Protein AF-A0AA37BMF4-F1 (afdb_monomer)

Radius of gyration: 16.63 Å; Cα contacts (8 Å, |Δi|>4): 132; chains: 1; bounding box: 35×46×45 Å

Organism: NCBI:txid58119

Nearest PDB structures (foldseek):
  1zn0-assembly1_B  TM=4.122E-01  e=5.960E-01  Escherichia coli
  6hyc-assembly2_B  TM=4.172E-01  e=5.960E-01  Homo sapiens
  1lxj-assembly1_A  TM=3.335E-01  e=1.269E+00  Saccharomyces cerevisiae
  6n1k-assembly1_A  TM=4.545E-01  e=3.702E+00  Homo sapiens
  2kb2-assembly1_A  TM=4.358E-01  e=7.883E+00  Klebsiella pneumoniae subsp. pneumoniae MGH 78578

Structure (mmCIF, N/CA/C/O backbone):
data_AF-A0AA37BMF4-F1
#
_entry.id   AF-A0AA37BMF4-F1
#
loop_
_atom_site.group_PDB
_atom_site.id
_atom_site.type_symbol
_atom_site.label_atom_id
_atom_site.label_alt_id
_atom_site.label_comp_id
_atom_site.label_asym_id
_atom_site.label_entity_id
_atom_site.label_seq_id
_atom_site.pdbx_PDB_ins_code
_atom_site.Cartn_x
_atom_site.Cartn_y
_atom_site.Cartn_z
_atom_site.occupancy
_atom_site.B_iso_or_equiv
_atom_site.auth_seq_id
_atom_site.auth_comp_id
_atom_site.auth_asym_id
_atom_site.auth_atom_id
_atom_site.pdbx_PDB_model_num
ATOM 1 N N . MET A 1 1 ? -22.406 32.906 33.719 1.00 49.78 1 MET A N 1
ATOM 2 C CA . MET A 1 1 ? -22.270 31.512 33.241 1.00 49.78 1 MET A CA 1
ATOM 3 C C . MET A 1 1 ? -22.022 31.561 31.745 1.00 49.78 1 MET A C 1
ATOM 5 O O . MET A 1 1 ? -22.879 32.063 31.033 1.00 49.78 1 MET A O 1
ATOM 9 N N . LEU A 1 2 ? -20.844 31.137 31.284 1.00 51.56 2 LEU A N 1
ATOM 10 C CA . LEU A 1 2 ? -20.527 31.038 29.857 1.00 51.56 2 LEU A CA 1
ATOM 11 C C . LEU A 1 2 ? -20.969 29.654 29.372 1.00 51.56 2 LEU A C 1
ATOM 13 O O . LEU A 1 2 ? -20.515 28.642 29.903 1.00 51.56 2 LEU A O 1
ATOM 17 N N . ALA A 1 3 ? -21.895 29.617 28.417 1.00 47.31 3 ALA A N 1
ATOM 18 C CA . ALA A 1 3 ? -22.321 28.387 27.766 1.00 47.31 3 ALA A CA 1
ATOM 19 C C . ALA A 1 3 ? -21.223 27.941 26.790 1.00 47.31 3 ALA A C 1
ATOM 21 O O . ALA A 1 3 ? -20.910 28.656 25.839 1.00 47.31 3 ALA A O 1
ATOM 22 N N . TYR A 1 4 ? -20.624 26.775 27.029 1.00 45.47 4 TYR A N 1
ATOM 23 C CA . TYR A 1 4 ? -19.745 26.140 26.051 1.00 45.47 4 TYR A CA 1
ATOM 24 C C . TYR A 1 4 ? -20.605 25.571 24.916 1.00 45.47 4 TYR A C 1
ATOM 26 O O . TYR A 1 4 ? -21.577 24.865 25.205 1.00 45.47 4 TYR A O 1
ATOM 34 N N . PRO A 1 5 ? -20.290 25.842 23.638 1.00 56.00 5 PRO A N 1
ATOM 35 C CA . PRO A 1 5 ? -20.983 25.187 22.545 1.00 56.00 5 PRO A CA 1
ATOM 36 C C . PRO A 1 5 ? -20.669 23.689 22.596 1.00 56.00 5 PRO A C 1
ATOM 38 O O . PRO A 1 5 ? -19.520 23.269 22.452 1.00 56.00 5 PRO A O 1
ATOM 41 N N . VAL A 1 6 ? -21.710 22.883 22.814 1.00 56.31 6 VAL A N 1
ATOM 42 C CA . VAL A 1 6 ? -21.682 21.438 22.580 1.00 56.31 6 VAL A CA 1
ATOM 43 C C . VAL A 1 6 ? -21.302 21.237 21.118 1.00 56.31 6 VAL A C 1
ATOM 45 O O . VAL A 1 6 ? -22.092 21.489 20.211 1.00 56.31 6 VAL A O 1
ATOM 48 N N . SER A 1 7 ? -20.060 20.818 20.886 1.00 51.91 7 SER A N 1
ATOM 49 C CA . SER A 1 7 ? -19.654 20.296 19.589 1.00 51.91 7 SER A CA 1
ATOM 50 C C . SER A 1 7 ? -20.400 18.983 19.394 1.00 51.91 7 SER A C 1
ATOM 52 O O . SER A 1 7 ? -20.077 17.975 20.018 1.00 51.91 7 SER A O 1
ATOM 54 N N . THR A 1 8 ? -21.449 19.003 18.574 1.00 56.09 8 THR A N 1
ATOM 55 C CA . THR A 1 8 ? -22.091 17.786 18.067 1.00 56.09 8 THR A CA 1
ATOM 56 C C . THR A 1 8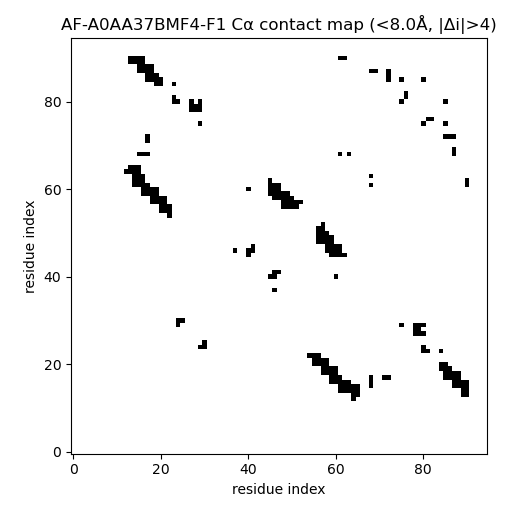 ? -21.014 16.857 17.508 1.00 56.09 8 THR A C 1
ATOM 58 O O . THR A 1 8 ? -20.163 17.338 16.752 1.00 56.09 8 THR A O 1
ATOM 61 N N . PRO A 1 9 ? -21.028 15.549 17.822 1.00 52.00 9 PRO A N 1
ATOM 62 C CA . PRO A 1 9 ? -20.088 14.625 17.215 1.00 52.00 9 PRO A CA 1
ATOM 63 C C . PRO A 1 9 ? -20.336 14.626 15.703 1.00 52.00 9 PRO A C 1
ATOM 65 O O . PRO A 1 9 ? -21.397 14.219 15.225 1.00 52.00 9 PRO A O 1
ATOM 68 N N . GLN A 1 10 ? -19.360 15.144 14.951 1.00 51.28 10 GLN A N 1
ATOM 69 C CA . GLN A 1 10 ? -19.259 14.915 13.515 1.00 51.28 10 GLN A CA 1
ATOM 70 C C . GLN A 1 10 ? -19.352 13.399 13.301 1.00 51.28 10 GLN A C 1
ATOM 72 O O . GLN A 1 10 ? -18.777 12.641 14.080 1.00 51.28 10 GLN A O 1
ATOM 77 N N . GLY A 1 11 ? -20.138 12.971 12.306 1.00 51.19 11 GLY A N 1
ATOM 78 C CA . GLY A 1 11 ? -20.405 11.558 12.011 1.00 51.19 11 GLY A CA 1
ATOM 79 C C . GLY A 1 11 ? -19.138 10.692 11.916 1.00 51.19 11 GLY A C 1
ATOM 80 O O . GLY A 1 11 ? -18.031 11.228 11.958 1.00 51.19 11 GLY A O 1
ATOM 81 N N . PRO A 1 12 ? -19.278 9.359 11.765 1.00 57.16 12 PRO A N 1
ATOM 82 C CA . PRO A 1 12 ? -18.154 8.430 11.872 1.00 57.16 12 PRO A CA 1
ATOM 83 C C . PRO A 1 12 ? -16.958 8.952 11.068 1.00 57.16 12 PRO A C 1
ATOM 85 O O . PRO A 1 12 ? -17.168 9.403 9.930 1.00 57.16 12 PRO A O 1
ATOM 88 N N . PRO A 1 13 ? -15.742 8.961 11.655 1.00 60.97 13 PRO A N 1
ATOM 89 C CA . PRO A 1 13 ? -14.580 9.570 11.028 1.00 60.97 13 PRO A CA 1
ATOM 90 C C . PRO A 1 13 ? -14.498 9.067 9.593 1.00 60.97 13 PRO A C 1
ATOM 92 O O . PRO A 1 13 ? -14.621 7.866 9.346 1.00 60.97 13 PRO A O 1
ATOM 95 N N . ARG A 1 14 ? -14.399 9.990 8.627 1.00 70.44 14 ARG A N 1
ATOM 96 C CA . ARG A 1 14 ? -14.291 9.631 7.209 1.00 70.44 14 ARG A CA 1
ATOM 97 C C . ARG A 1 14 ? -12.948 8.941 7.019 1.00 70.44 14 ARG A C 1
ATOM 99 O O . ARG A 1 14 ? -11.956 9.594 6.726 1.00 70.44 14 ARG A O 1
ATOM 106 N N . ILE A 1 15 ? -12.946 7.636 7.227 1.00 88.38 15 ILE A N 1
ATOM 107 C CA . ILE A 1 15 ? -11.788 6.775 7.086 1.00 88.38 15 ILE A CA 1
ATOM 108 C C . ILE A 1 15 ? -11.570 6.467 5.605 1.00 88.38 15 ILE A C 1
ATOM 110 O O . ILE A 1 15 ? -12.516 6.239 4.841 1.00 88.38 15 ILE A O 1
ATOM 114 N N . TRP A 1 16 ? -10.315 6.522 5.186 1.00 91.88 16 TRP A N 1
ATOM 115 C CA . TRP A 1 16 ? -9.854 6.336 3.818 1.00 91.88 16 TRP A CA 1
ATOM 116 C C . TRP A 1 16 ? -8.932 5.128 3.731 1.00 91.88 16 TRP A C 1
ATOM 118 O O . TRP A 1 16 ? -8.421 4.628 4.732 1.00 91.88 16 TRP A O 1
ATOM 128 N N . ALA A 1 17 ? -8.761 4.646 2.509 1.00 92.81 17 ALA A N 1
ATOM 129 C CA . ALA A 1 17 ? -7.905 3.528 2.191 1.00 92.81 17 ALA A CA 1
ATOM 130 C C . ALA A 1 17 ? -7.160 3.780 0.883 1.00 92.81 17 ALA A C 1
ATOM 132 O O . ALA A 1 17 ? -7.701 4.415 -0.030 1.00 92.81 17 ALA A O 1
ATOM 133 N N . VAL A 1 18 ? -5.961 3.223 0.774 1.00 93.06 18 VAL A N 1
ATOM 134 C CA . VAL A 1 18 ? -5.170 3.185 -0.454 1.00 93.06 18 VAL A CA 1
ATOM 135 C C . VAL A 1 18 ? -5.311 1.799 -1.072 1.00 93.06 18 VAL A C 1
ATOM 137 O O . VAL A 1 18 ? -4.976 0.795 -0.457 1.00 93.06 18 VAL A O 1
ATOM 140 N N . ILE A 1 19 ? -5.844 1.734 -2.287 1.00 93.56 19 ILE A N 1
ATOM 141 C CA . ILE A 1 19 ? -5.929 0.509 -3.078 1.00 93.56 19 ILE A CA 1
ATOM 142 C C . ILE A 1 19 ? -4.691 0.415 -3.952 1.00 93.56 19 ILE A C 1
ATOM 144 O O . ILE A 1 19 ? -4.392 1.357 -4.694 1.00 93.56 19 ILE A O 1
ATOM 148 N N . LEU A 1 20 ? -4.029 -0.732 -3.887 1.00 91.88 20 LEU A N 1
ATOM 149 C CA . LEU A 1 20 ? -2.787 -1.014 -4.586 1.00 91.88 20 LEU A CA 1
ATOM 150 C C . LEU A 1 20 ? -2.819 -2.449 -5.112 1.00 91.88 20 LEU A C 1
ATOM 152 O O . LEU A 1 20 ? -3.274 -3.354 -4.423 1.00 91.88 20 LEU A O 1
ATOM 156 N N . ASN A 1 21 ? -2.354 -2.653 -6.340 1.00 90.62 21 ASN A N 1
ATOM 157 C CA . ASN A 1 21 ? -2.071 -3.991 -6.851 1.00 90.62 21 ASN A CA 1
ATOM 158 C C . ASN A 1 21 ? -0.584 -4.268 -6.633 1.00 90.62 21 ASN A C 1
ATOM 160 O O . ASN A 1 21 ? 0.233 -3.610 -7.263 1.00 90.62 21 ASN A O 1
ATOM 164 N N . GLU A 1 22 ? -0.230 -5.219 -5.775 1.00 90.12 22 GLU A N 1
ATOM 165 C CA . GLU A 1 22 ? 1.161 -5.514 -5.415 1.00 90.12 22 GLU A CA 1
ATOM 166 C C . GLU A 1 22 ? 2.025 -5.899 -6.618 1.00 90.12 22 GLU A C 1
ATOM 168 O O . GLU A 1 22 ? 3.222 -5.616 -6.623 1.00 90.12 22 GLU A O 1
ATOM 173 N N . LEU A 1 23 ? 1.424 -6.445 -7.684 1.00 89.75 23 LEU A N 1
ATOM 174 C CA . LEU A 1 23 ? 2.134 -6.738 -8.928 1.00 89.75 23 LEU A CA 1
ATOM 175 C C . LEU A 1 23 ? 2.865 -5.511 -9.477 1.00 89.75 23 LEU A C 1
ATOM 177 O O . LEU A 1 23 ? 3.947 -5.627 -10.046 1.00 89.75 23 LEU A O 1
ATOM 181 N N . VAL A 1 24 ? 2.279 -4.323 -9.324 1.00 89.50 24 VAL A N 1
ATOM 182 C CA . VAL A 1 24 ? 2.866 -3.106 -9.890 1.00 89.50 24 VAL A CA 1
ATOM 183 C C . VAL A 1 24 ? 4.139 -2.696 -9.167 1.00 89.50 24 VAL A C 1
ATOM 185 O O . VAL A 1 24 ? 4.893 -1.910 -9.726 1.00 89.50 24 VAL A O 1
ATOM 188 N N . LEU A 1 25 ? 4.372 -3.205 -7.956 1.00 88.38 25 LEU A N 1
ATOM 189 C CA . LEU A 1 25 ? 5.575 -2.936 -7.179 1.00 88.38 25 LEU A CA 1
ATOM 190 C C . LEU A 1 25 ? 6.752 -3.788 -7.654 1.00 88.38 25 LEU A C 1
ATOM 192 O O . LEU A 1 25 ? 7.895 -3.408 -7.432 1.00 88.38 25 LEU A O 1
ATOM 196 N N . ALA A 1 26 ? 6.496 -4.920 -8.316 1.00 85.69 26 ALA A N 1
ATOM 197 C CA . ALA A 1 26 ? 7.545 -5.833 -8.749 1.00 85.69 26 ALA A CA 1
ATOM 198 C C . ALA A 1 26 ? 8.583 -5.113 -9.630 1.00 85.69 26 ALA A C 1
ATOM 200 O O . ALA A 1 26 ? 8.246 -4.508 -10.649 1.00 85.69 26 ALA A O 1
ATOM 201 N N . GLY A 1 27 ? 9.853 -5.179 -9.218 1.00 83.50 27 GLY A N 1
ATOM 202 C CA . GLY A 1 27 ? 10.970 -4.538 -9.915 1.00 83.50 27 GLY A CA 1
ATOM 203 C C . GLY A 1 27 ? 11.087 -3.023 -9.713 1.00 83.50 27 GLY A C 1
ATOM 204 O O . GLY A 1 27 ? 11.853 -2.393 -10.437 1.00 83.50 27 GLY A O 1
ATOM 205 N N . ARG A 1 28 ? 10.349 -2.425 -8.765 1.00 87.62 28 ARG A N 1
ATOM 206 C CA . ARG A 1 28 ? 10.421 -0.988 -8.447 1.00 87.62 28 ARG A CA 1
ATOM 207 C C . ARG A 1 28 ? 11.115 -0.723 -7.108 1.00 87.62 28 ARG A C 1
ATOM 209 O O . ARG A 1 28 ? 11.040 -1.573 -6.224 1.00 87.62 28 ARG A O 1
ATOM 216 N N . PRO A 1 29 ? 11.691 0.476 -6.895 1.00 86.00 29 PRO A N 1
ATOM 217 C CA . PRO A 1 29 ? 12.327 0.839 -5.622 1.00 86.00 29 PRO A CA 1
ATOM 218 C C . PRO A 1 29 ? 11.404 0.735 -4.395 1.00 86.00 29 PRO A C 1
ATOM 220 O O . PRO A 1 29 ? 11.856 0.414 -3.300 1.00 86.00 29 PRO A O 1
ATOM 223 N N . CYS A 1 30 ? 10.095 0.958 -4.561 1.00 85.06 30 CYS A N 1
ATOM 224 C CA . CYS A 1 30 ? 9.114 0.768 -3.486 1.00 85.06 30 CYS A CA 1
ATOM 225 C C . CYS A 1 30 ? 8.925 -0.696 -3.059 1.00 85.06 30 CYS A C 1
ATOM 227 O O . CYS A 1 30 ? 8.330 -0.924 -2.007 1.00 85.06 30 CYS A O 1
ATOM 229 N N . ALA A 1 31 ? 9.395 -1.680 -3.836 1.00 88.44 31 ALA A N 1
ATOM 230 C CA . ALA A 1 31 ? 9.247 -3.095 -3.507 1.00 88.44 31 ALA A CA 1
ATOM 231 C C . ALA A 1 31 ? 9.958 -3.452 -2.202 1.00 88.44 31 ALA A C 1
ATOM 233 O O . ALA A 1 31 ? 9.375 -4.149 -1.378 1.00 88.44 31 ALA A O 1
ATOM 234 N N . ASP A 1 32 ? 11.174 -2.946 -1.993 1.00 88.06 32 ASP A N 1
ATOM 235 C CA . ASP A 1 32 ? 11.978 -3.261 -0.807 1.00 88.06 32 ASP A CA 1
ATOM 236 C C . ASP A 1 32 ? 11.343 -2.673 0.455 1.00 88.06 32 ASP A C 1
ATOM 238 O O . ASP A 1 32 ? 11.182 -3.359 1.468 1.00 88.06 32 ASP A O 1
ATOM 242 N N . TRP A 1 33 ? 10.898 -1.413 0.371 1.00 86.75 33 TRP A N 1
ATOM 243 C 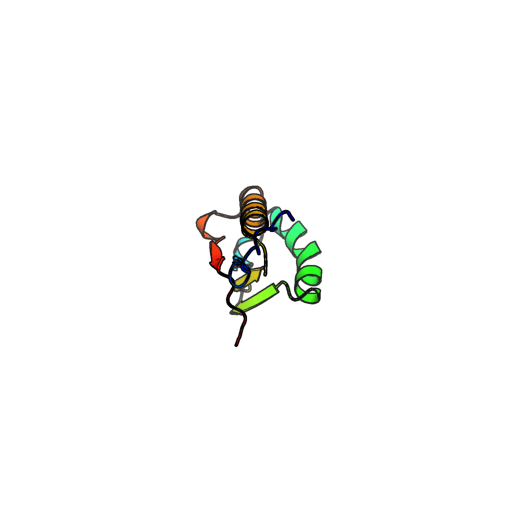CA . TRP A 1 33 ? 10.102 -0.783 1.423 1.00 86.75 33 TRP A CA 1
ATOM 244 C C . TRP A 1 33 ? 8.842 -1.604 1.696 1.00 86.75 33 TRP A C 1
ATOM 246 O O . TRP A 1 33 ? 8.567 -1.988 2.831 1.00 86.75 33 TRP A O 1
ATOM 256 N N . TRP A 1 34 ? 8.091 -1.943 0.653 1.00 89.12 34 TRP A N 1
ATOM 257 C CA . TRP A 1 34 ? 6.850 -2.678 0.813 1.00 89.12 34 TRP A CA 1
ATOM 258 C C . TRP A 1 34 ? 7.066 -4.054 1.452 1.00 89.12 34 TRP A C 1
ATOM 260 O O . TRP A 1 34 ? 6.373 -4.386 2.407 1.00 89.12 34 TRP A O 1
ATOM 270 N N . GLN A 1 35 ? 8.065 -4.823 1.017 1.00 89.69 35 GLN A N 1
ATOM 271 C CA . GLN A 1 35 ? 8.406 -6.120 1.610 1.00 89.69 35 GLN A CA 1
ATOM 272 C C . GLN A 1 35 ? 8.791 -6.002 3.091 1.00 89.69 35 GLN A C 1
ATOM 274 O O . GLN A 1 35 ? 8.424 -6.862 3.891 1.00 89.69 35 GLN A O 1
ATOM 279 N N . LEU A 1 36 ? 9.475 -4.920 3.477 1.00 90.31 36 LEU A N 1
ATOM 280 C CA . LEU A 1 36 ? 9.858 -4.665 4.864 1.00 90.31 36 LEU A CA 1
ATOM 281 C C . LEU A 1 36 ? 8.659 -4.313 5.763 1.00 90.31 36 LEU A C 1
ATOM 283 O O . LEU A 1 36 ? 8.609 -4.731 6.923 1.00 90.31 36 LEU A O 1
ATOM 287 N N . TYR A 1 37 ? 7.699 -3.532 5.257 1.00 88.94 37 TYR A N 1
ATOM 288 C CA . TYR A 1 37 ? 6.589 -3.003 6.060 1.00 88.94 37 TYR A CA 1
ATOM 289 C C . TYR A 1 37 ? 5.276 -3.789 5.926 1.00 88.94 37 TYR A C 1
ATOM 291 O O . TYR A 1 37 ? 4.462 -3.743 6.851 1.00 88.94 37 TYR A O 1
ATOM 299 N N . ARG A 1 38 ? 5.073 -4.559 4.850 1.00 90.06 38 ARG A N 1
ATOM 300 C CA . ARG A 1 38 ? 3.861 -5.364 4.611 1.00 90.06 38 ARG A CA 1
ATOM 301 C C . ARG A 1 38 ? 3.492 -6.250 5.805 1.00 90.06 38 ARG A C 1
ATOM 303 O O . ARG A 1 38 ? 2.360 -6.116 6.267 1.00 90.06 38 ARG A O 1
ATOM 310 N N . PRO A 1 39 ? 4.401 -7.054 6.400 1.00 92.19 39 PRO A N 1
ATOM 311 C CA . PRO A 1 39 ? 4.039 -7.901 7.541 1.00 92.19 39 P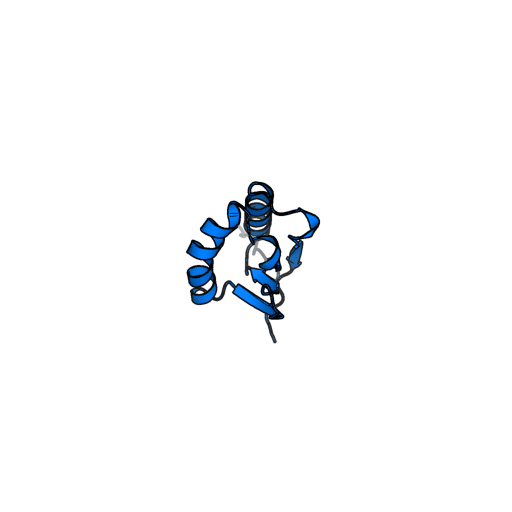RO A CA 1
ATOM 312 C C . PRO A 1 39 ? 3.570 -7.097 8.761 1.00 92.19 39 PRO A C 1
ATOM 314 O O . PRO A 1 39 ? 2.711 -7.543 9.524 1.00 92.19 39 PRO A O 1
ATOM 317 N N . ARG A 1 40 ? 4.110 -5.884 8.952 1.00 90.31 40 ARG A N 1
ATOM 318 C CA . ARG A 1 40 ? 3.689 -4.988 10.040 1.00 90.31 40 ARG A CA 1
ATOM 319 C C . ARG A 1 40 ? 2.278 -4.469 9.803 1.00 90.31 40 ARG A C 1
ATOM 321 O O . ARG A 1 40 ? 1.487 -4.465 10.741 1.00 90.31 40 ARG A O 1
ATOM 328 N N . PHE A 1 41 ? 1.963 -4.075 8.569 1.00 90.06 41 PHE A N 1
ATOM 329 C CA . PHE A 1 41 ? 0.618 -3.633 8.209 1.00 90.06 41 PHE A CA 1
ATOM 330 C C . PHE A 1 41 ? -0.408 -4.776 8.238 1.00 90.06 41 PHE A C 1
ATOM 332 O O . PHE A 1 41 ? -1.561 -4.553 8.595 1.00 90.06 41 PHE A O 1
ATOM 339 N N . GLU A 1 42 ? -0.011 -6.008 7.917 1.00 89.31 42 GLU A N 1
ATOM 340 C CA . GLU A 1 42 ? -0.858 -7.193 8.109 1.00 89.31 42 GLU A CA 1
ATOM 341 C C . GLU A 1 42 ? -1.132 -7.441 9.599 1.00 89.31 42 GLU A C 1
ATOM 343 O O . GLU A 1 42 ? -2.284 -7.588 10.003 1.00 89.31 42 GLU A O 1
ATOM 348 N N . THR A 1 43 ? -0.090 -7.403 10.437 1.00 90.12 43 THR A N 1
ATOM 349 C CA . THR A 1 43 ? -0.211 -7.630 11.888 1.00 90.12 43 THR A CA 1
ATOM 350 C C . THR A 1 43 ? -1.054 -6.554 12.578 1.00 90.12 43 THR A C 1
ATOM 352 O O . THR A 1 43 ? -1.791 -6.853 13.515 1.00 90.12 43 THR A O 1
ATOM 355 N N . SER A 1 44 ? -0.980 -5.302 12.116 1.00 87.75 44 SER A N 1
ATOM 356 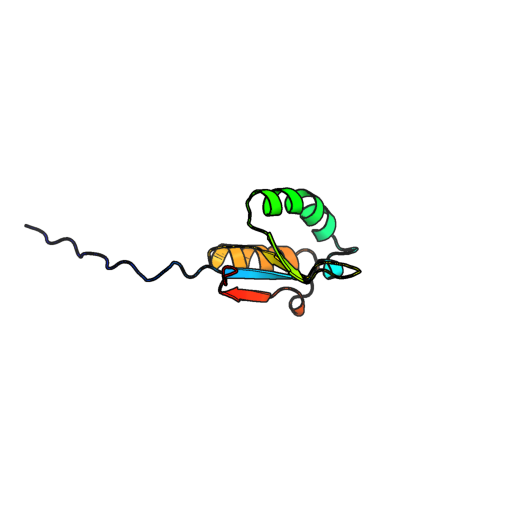C CA . SER A 1 44 ? -1.791 -4.197 12.643 1.00 87.75 44 SER A CA 1
ATOM 357 C C . SER A 1 44 ? -3.236 -4.192 12.127 1.00 87.75 44 SER A C 1
ATOM 359 O O . SER A 1 44 ? -4.012 -3.316 12.507 1.00 87.75 44 SER A O 1
ATOM 361 N N . GLY A 1 45 ? -3.608 -5.138 11.255 1.00 87.50 45 GLY A N 1
ATOM 362 C CA . GLY A 1 45 ? -4.920 -5.179 10.609 1.00 87.50 45 GLY A CA 1
ATOM 363 C C . GLY A 1 45 ? -5.135 -4.057 9.589 1.00 87.50 45 GLY A C 1
ATOM 364 O O . GLY A 1 45 ? -6.275 -3.783 9.216 1.00 87.50 45 GLY A O 1
ATOM 365 N N . GLN A 1 46 ? -4.057 -3.401 9.145 1.00 89.38 46 GLN A N 1
ATOM 366 C CA . GLN A 1 46 ? -4.107 -2.302 8.184 1.00 89.38 46 GLN A CA 1
ATOM 367 C C . GLN A 1 46 ? -4.094 -2.758 6.720 1.00 89.38 46 GLN A C 1
ATOM 369 O O . GLN A 1 46 ? -4.340 -1.958 5.820 1.00 89.38 46 GLN A O 1
ATOM 374 N N . VAL A 1 47 ? -3.804 -4.033 6.456 1.00 91.62 47 VAL A N 1
ATOM 3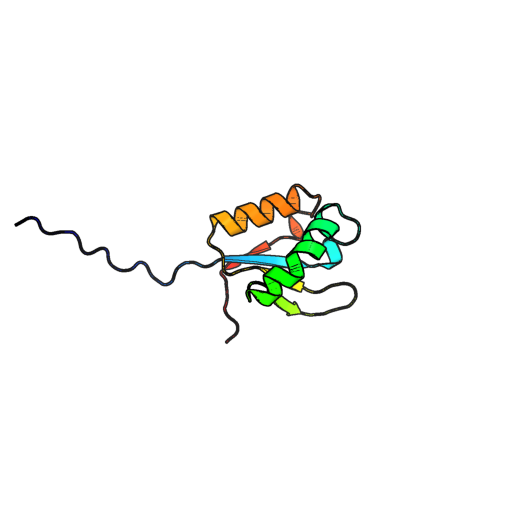75 C CA . VAL A 1 47 ? -3.927 -4.638 5.124 1.00 91.62 47 VAL A CA 1
ATOM 376 C C . VAL A 1 47 ? -5.198 -5.466 5.070 1.00 91.62 47 VAL A C 1
ATOM 378 O O . VAL A 1 47 ? -5.408 -6.378 5.862 1.00 91.62 47 VAL A O 1
ATOM 381 N N . THR A 1 48 ? -6.037 -5.186 4.081 1.00 91.25 48 THR A N 1
ATOM 382 C CA .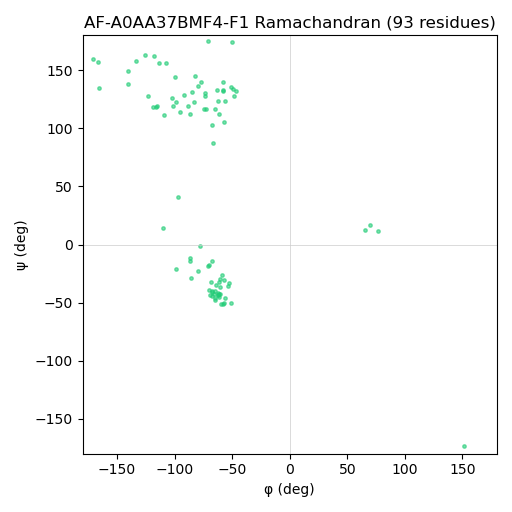 THR A 1 48 ? -7.123 -6.072 3.665 1.00 91.25 48 THR A CA 1
ATOM 383 C C . THR A 1 48 ? -6.865 -6.528 2.238 1.00 91.25 48 THR A C 1
ATOM 385 O O . THR A 1 48 ? -6.850 -5.715 1.317 1.00 91.25 48 THR A O 1
ATOM 388 N N . VAL A 1 49 ? -6.695 -7.833 2.032 1.00 91.50 49 VAL A N 1
ATOM 389 C CA . VAL A 1 49 ? -6.620 -8.412 0.685 1.00 91.50 49 VAL A CA 1
ATOM 390 C C . VAL A 1 49 ? -8.023 -8.399 0.070 1.00 91.50 49 VAL A C 1
ATOM 392 O O . VAL A 1 49 ? -8.948 -9.025 0.589 1.00 91.50 49 VAL A O 1
ATOM 395 N N . LEU A 1 50 ? -8.197 -7.646 -1.019 1.00 89.62 50 LEU A N 1
ATOM 396 C CA . LEU A 1 50 ? -9.454 -7.551 -1.771 1.00 89.62 50 LEU A CA 1
ATOM 397 C C . LEU A 1 50 ? -9.588 -8.656 -2.819 1.00 89.62 50 LEU A C 1
ATOM 399 O O . LEU A 1 50 ? -10.700 -9.052 -3.158 1.00 89.62 50 LEU A O 1
ATOM 403 N N . GLY A 1 51 ? -8.463 -9.142 -3.331 1.00 88.12 51 GLY A N 1
ATOM 404 C CA . GLY A 1 51 ? -8.396 -10.288 -4.222 1.00 88.12 51 GLY A CA 1
ATOM 405 C C . GLY A 1 51 ? -6.961 -10.771 -4.318 1.00 88.12 51 GLY A C 1
ATOM 406 O O . GLY A 1 51 ? -6.058 -9.951 -4.456 1.00 88.12 51 GLY A O 1
ATOM 407 N N . SER A 1 52 ? -6.758 -12.080 -4.232 1.00 87.50 52 SER A N 1
ATOM 408 C CA . SER A 1 52 ? -5.453 -12.697 -4.439 1.00 87.50 52 SER A CA 1
ATOM 409 C C . SER A 1 52 ? -5.350 -13.263 -5.849 1.00 87.50 52 SER A C 1
ATOM 411 O O . SER A 1 52 ? -6.332 -13.746 -6.420 1.00 87.50 52 SER A O 1
ATOM 413 N N . GLY A 1 53 ? -4.162 -13.185 -6.437 1.00 79.31 53 G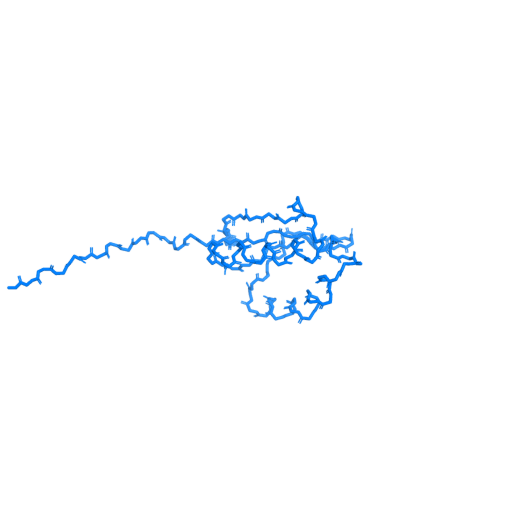LY A N 1
ATOM 414 C CA . GLY A 1 53 ? -3.919 -13.688 -7.781 1.00 79.31 53 GLY A CA 1
ATOM 415 C C . GLY A 1 53 ? -2.434 -13.775 -8.091 1.00 79.31 53 GLY A C 1
ATOM 416 O O . GLY A 1 53 ? -1.619 -13.078 -7.499 1.00 79.31 53 GLY A O 1
ATOM 417 N N . VAL A 1 54 ? -2.069 -14.629 -9.045 1.00 74.38 54 VAL A N 1
ATOM 418 C CA . VAL A 1 54 ? -0.707 -14.638 -9.589 1.00 74.38 54 VAL A CA 1
ATOM 419 C C . VAL A 1 54 ? -0.644 -13.546 -10.663 1.00 74.38 54 VAL A C 1
ATOM 421 O O . VAL A 1 54 ? -1.452 -13.598 -11.592 1.00 74.38 54 VAL A O 1
ATOM 424 N N . PRO A 1 55 ? 0.260 -12.550 -10.561 1.00 72.94 55 PRO A N 1
ATOM 425 C CA . PRO A 1 55 ? 1.507 -12.546 -9.786 1.00 72.94 55 PRO A CA 1
ATOM 426 C C . PRO A 1 55 ? 1.526 -11.616 -8.549 1.00 72.94 55 PRO A C 1
ATOM 428 O O . PRO A 1 55 ? 2.603 -11.349 -8.027 1.00 72.94 55 PRO A O 1
ATOM 431 N N . GLY A 1 56 ? 0.389 -11.107 -8.069 1.00 84.25 56 GLY A N 1
ATOM 432 C CA . GLY A 1 56 ? 0.338 -10.279 -6.858 1.00 84.25 56 GLY A CA 1
ATOM 433 C C . GLY A 1 56 ? -1.085 -9.996 -6.372 1.00 84.25 56 GLY A C 1
ATOM 434 O O . GLY A 1 56 ? -2.044 -10.092 -7.144 1.00 84.25 56 GLY A O 1
ATOM 435 N N . ASP A 1 57 ? -1.217 -9.622 -5.098 1.00 90.50 57 ASP A N 1
ATOM 436 C CA . ASP A 1 57 ? -2.515 -9.357 -4.482 1.00 90.50 57 ASP A CA 1
ATOM 437 C C . ASP A 1 57 ? -3.016 -7.938 -4.790 1.00 90.50 57 ASP A C 1
ATOM 439 O O . ASP A 1 57 ? -2.266 -6.962 -4.857 1.00 90.50 57 ASP A O 1
ATOM 443 N N . LEU A 1 58 ? -4.331 -7.800 -4.939 1.00 91.75 58 LEU A N 1
ATOM 444 C CA . LEU A 1 58 ? -5.009 -6.515 -4.861 1.00 91.75 58 LEU A CA 1
ATOM 445 C C . LEU A 1 58 ? -5.337 -6.238 -3.396 1.00 91.75 58 LEU A C 1
ATOM 447 O O . LEU A 1 58 ? -6.203 -6.891 -2.812 1.00 91.75 58 LEU A O 1
ATOM 451 N N . ILE A 1 59 ? -4.683 -5.238 -2.820 1.00 92.56 59 ILE A N 1
ATOM 452 C CA . ILE A 1 59 ? -4.796 -4.904 -1.403 1.00 92.56 59 ILE A CA 1
ATOM 453 C C . ILE A 1 59 ? -5.468 -3.552 -1.182 1.00 92.56 59 ILE A C 1
ATOM 455 O O . ILE A 1 59 ? -5.462 -2.655 -2.030 1.00 92.56 59 ILE A O 1
ATOM 459 N N . GLN A 1 60 ? -6.030 -3.412 0.008 1.00 93.12 60 GLN A N 1
ATOM 460 C CA . GLN A 1 60 ? -6.540 -2.183 0.584 1.00 93.12 60 GLN A CA 1
ATOM 461 C C . GLN A 1 60 ? -5.752 -1.888 1.862 1.00 93.12 60 GLN A C 1
ATOM 463 O O . GLN A 1 60 ? -5.795 -2.666 2.810 1.00 93.12 60 GLN A O 1
ATOM 468 N N . LEU A 1 61 ? -5.057 -0.755 1.874 1.00 92.06 61 LEU A N 1
ATOM 469 C CA . LEU A 1 61 ? -4.270 -0.240 2.988 1.00 92.06 61 LEU A CA 1
ATOM 470 C C . LEU A 1 61 ? -5.061 0.819 3.758 1.00 92.06 61 LEU A C 1
ATOM 472 O O . LEU A 1 61 ? -5.495 1.807 3.167 1.00 92.06 61 LEU A O 1
ATOM 476 N N . GLY A 1 62 ? -5.258 0.625 5.055 1.00 92.19 62 GLY A N 1
ATOM 477 C CA . GLY A 1 62 ? -6.019 1.508 5.941 1.00 92.19 62 GLY A CA 1
ATOM 478 C C . GLY A 1 62 ? -6.636 0.725 7.103 1.00 92.19 62 GLY A C 1
ATOM 479 O O . GLY A 1 62 ? -6.388 -0.465 7.216 1.00 92.19 62 GLY A O 1
ATOM 480 N N . PRO A 1 63 ? -7.472 1.331 7.954 1.00 91.94 63 PRO A N 1
ATOM 481 C CA . PRO A 1 63 ? -8.065 2.654 7.807 1.00 91.94 63 PRO A CA 1
ATOM 482 C C . PRO A 1 63 ? -7.078 3.783 8.123 1.00 91.94 63 PRO A C 1
ATOM 484 O O . PRO A 1 63 ? -6.319 3.709 9.085 1.00 91.94 63 PRO A O 1
ATOM 487 N N . TYR A 1 64 ? -7.134 4.848 7.328 1.00 90.25 64 TYR A N 1
ATOM 488 C CA . TYR A 1 64 ? -6.359 6.075 7.516 1.00 90.25 64 TYR A CA 1
ATOM 489 C C . TYR A 1 64 ? -7.273 7.300 7.554 1.00 90.25 64 TYR A C 1
ATOM 491 O O . TYR 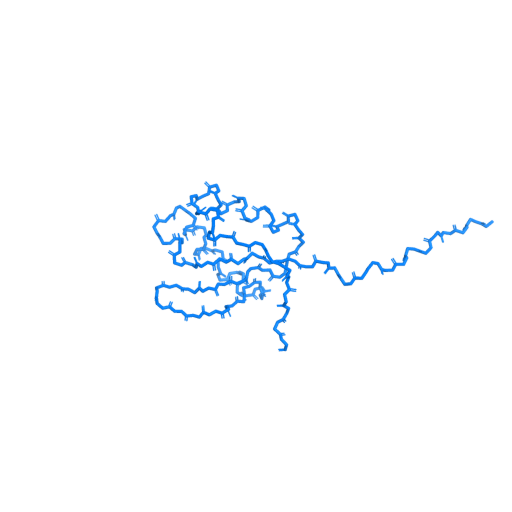A 1 64 ? -8.413 7.252 7.083 1.00 90.25 64 TYR A O 1
ATOM 499 N N . ASP A 1 65 ? -6.771 8.424 8.060 1.00 91.44 65 ASP A N 1
ATOM 500 C CA . ASP A 1 65 ? -7.341 9.721 7.700 1.00 91.44 65 ASP A CA 1
ATOM 501 C C . ASP A 1 65 ? -7.011 10.073 6.235 1.00 91.44 65 ASP A C 1
ATOM 503 O O . ASP A 1 65 ? -6.331 9.335 5.511 1.00 91.44 65 ASP A O 1
ATOM 507 N N . ARG A 1 66 ? -7.568 11.190 5.756 1.00 89.50 66 ARG A N 1
ATOM 508 C CA . ARG A 1 66 ? -7.385 11.600 4.361 1.00 89.50 66 ARG A CA 1
ATOM 509 C C . ARG A 1 66 ? -5.932 11.965 4.059 1.00 89.50 66 ARG A C 1
ATOM 511 O O . ARG A 1 66 ? -5.434 11.579 3.007 1.00 89.50 66 ARG A O 1
ATOM 518 N N . GLU A 1 67 ? -5.294 12.694 4.966 1.00 90.75 67 GLU A N 1
ATOM 519 C CA . GLU A 1 67 ? -3.938 13.219 4.807 1.00 90.75 67 GLU A CA 1
ATOM 520 C C . GLU A 1 67 ? -2.913 12.085 4.725 1.00 90.75 67 GLU A C 1
ATO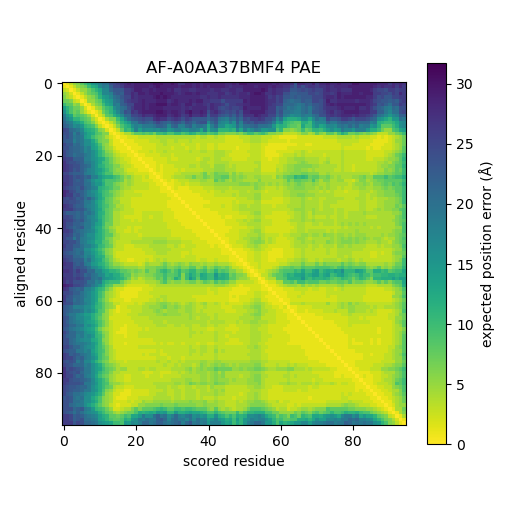M 522 O O . GLU A 1 67 ? -2.115 12.036 3.795 1.00 90.75 67 GLU A O 1
ATOM 527 N N . THR A 1 68 ? -3.020 11.101 5.613 1.00 90.25 68 THR A N 1
ATOM 528 C CA . THR A 1 68 ? -2.203 9.886 5.630 1.00 90.25 68 THR A CA 1
ATOM 529 C C . THR A 1 68 ? -2.407 9.066 4.356 1.00 90.25 68 THR A C 1
ATOM 531 O O . THR A 1 68 ? -1.442 8.572 3.775 1.00 90.25 68 THR A O 1
ATOM 534 N N . ALA A 1 69 ? -3.648 8.938 3.869 1.00 91.50 69 ALA A N 1
ATOM 535 C CA . ALA A 1 69 ? -3.915 8.238 2.612 1.00 91.50 69 ALA A CA 1
ATOM 536 C C . ALA A 1 69 ? -3.302 8.959 1.396 1.00 91.50 69 ALA A C 1
ATOM 538 O O . ALA A 1 69 ? -2.766 8.301 0.500 1.00 91.50 69 ALA A O 1
ATOM 539 N N . ASP A 1 70 ? -3.367 10.295 1.358 1.00 93.31 70 ASP A N 1
ATOM 540 C CA . ASP A 1 70 ? -2.724 11.106 0.320 1.00 93.31 70 ASP A CA 1
ATOM 541 C C . ASP A 1 70 ? -1.187 11.026 0.423 1.00 93.31 70 ASP A C 1
ATOM 543 O O . ASP A 1 70 ? -0.535 10.853 -0.607 1.00 93.31 70 ASP A O 1
ATOM 547 N N . PHE A 1 71 ? -0.615 11.037 1.634 1.00 91.69 71 PHE A N 1
ATOM 548 C CA . PHE A 1 71 ? 0.821 10.852 1.877 1.00 91.69 71 PHE A CA 1
ATOM 549 C C . PHE A 1 71 ? 1.320 9.497 1.370 1.00 91.69 71 PHE A C 1
ATOM 551 O O . PHE A 1 71 ? 2.265 9.446 0.590 1.00 91.69 71 PHE A O 1
ATOM 558 N N . ILE A 1 72 ? 0.658 8.396 1.741 1.00 90.81 72 ILE A N 1
ATOM 559 C CA . ILE A 1 72 ? 1.038 7.047 1.288 1.00 90.81 72 ILE A CA 1
ATOM 560 C C . ILE A 1 72 ? 0.959 6.953 -0.238 1.00 90.81 72 ILE A C 1
ATOM 562 O O . ILE A 1 72 ? 1.847 6.389 -0.876 1.00 90.81 72 ILE A O 1
ATOM 566 N N . ARG A 1 73 ? -0.090 7.519 -0.848 1.00 91.69 73 ARG A N 1
ATOM 567 C CA . ARG A 1 73 ? -0.203 7.571 -2.309 1.00 91.69 73 ARG A CA 1
ATOM 568 C C . ARG A 1 73 ? 0.935 8.376 -2.936 1.00 91.69 73 ARG A C 1
ATOM 570 O O . ARG A 1 73 ? 1.467 7.931 -3.947 1.00 91.69 73 ARG A O 1
ATOM 577 N N . GLY A 1 74 ? 1.282 9.527 -2.361 1.00 92.94 74 GLY A N 1
ATOM 578 C CA . GLY A 1 74 ? 2.415 10.348 -2.787 1.00 92.94 74 GLY A CA 1
ATOM 579 C C . GLY A 1 74 ? 3.721 9.566 -2.724 1.00 92.94 74 GLY A C 1
ATOM 580 O O . GLY A 1 74 ? 4.385 9.428 -3.742 1.00 92.94 74 GLY A O 1
ATOM 581 N N . HIS A 1 75 ? 3.997 8.933 -1.584 1.00 90.25 75 HIS A N 1
ATOM 582 C CA . HIS A 1 75 ? 5.179 8.103 -1.370 1.00 90.25 75 HIS A CA 1
ATOM 583 C C . HIS A 1 75 ? 5.294 6.972 -2.405 1.00 90.25 75 HIS A C 1
ATOM 585 O O . HIS A 1 75 ? 6.342 6.779 -3.013 1.00 90.25 75 HIS A O 1
ATOM 591 N N . LEU A 1 76 ? 4.202 6.251 -2.683 1.00 89.94 76 LEU A N 1
ATOM 592 C CA . LEU A 1 76 ? 4.201 5.213 -3.719 1.00 89.94 76 LEU A CA 1
ATOM 593 C C . LEU A 1 76 ? 4.516 5.793 -5.108 1.00 89.94 76 LEU A C 1
ATOM 595 O O . LEU A 1 76 ? 5.292 5.201 -5.853 1.00 89.94 76 LEU A O 1
ATOM 599 N N . ILE A 1 77 ? 3.941 6.946 -5.457 1.00 91.38 77 ILE A N 1
ATOM 600 C CA . ILE A 1 77 ? 4.179 7.606 -6.751 1.00 91.38 77 ILE A CA 1
ATOM 601 C C . ILE A 1 77 ? 5.623 8.115 -6.866 1.00 91.38 77 ILE A C 1
ATOM 603 O O . ILE A 1 77 ? 6.235 7.950 -7.918 1.00 91.38 77 ILE A O 1
ATOM 607 N N . GLU A 1 78 ? 6.175 8.689 -5.797 1.00 91.69 78 GLU A N 1
ATOM 608 C CA . GLU A 1 78 ? 7.576 9.128 -5.715 1.00 91.69 78 GLU A CA 1
ATOM 609 C C . GLU A 1 78 ? 8.556 7.964 -5.910 1.00 91.69 78 GLU A C 1
ATOM 611 O O . GLU A 1 78 ? 9.633 8.149 -6.468 1.00 91.69 78 GLU A O 1
ATOM 616 N N . HIS A 1 79 ? 8.160 6.751 -5.518 1.00 88.81 79 HIS A N 1
ATOM 617 C CA . HIS A 1 79 ? 8.923 5.518 -5.715 1.00 88.81 79 HIS A CA 1
ATOM 618 C C . HIS A 1 79 ? 8.486 4.728 -6.962 1.00 88.81 79 HIS A C 1
ATOM 620 O O . HIS A 1 79 ? 8.403 3.494 -6.953 1.00 88.81 79 HIS A O 1
ATOM 626 N N . ASP A 1 80 ? 8.224 5.461 -8.046 1.00 88.50 80 ASP A N 1
ATOM 627 C CA . ASP A 1 80 ? 7.920 4.974 -9.392 1.00 88.50 80 ASP A CA 1
ATOM 628 C C . ASP A 1 80 ? 6.611 4.191 -9.550 1.00 88.50 80 ASP A C 1
ATOM 630 O O . ASP A 1 80 ? 6.395 3.584 -10.598 1.00 88.50 80 ASP A O 1
ATOM 634 N N . VAL A 1 81 ? 5.683 4.173 -8.592 1.00 89.56 81 VAL A N 1
ATOM 635 C CA . VAL A 1 81 ? 4.387 3.520 -8.836 1.00 89.56 81 VAL A CA 1
ATOM 636 C C . VAL A 1 81 ? 3.530 4.385 -9.770 1.00 89.56 81 VAL A C 1
ATOM 638 O O . VAL A 1 81 ? 3.282 5.555 -9.472 1.00 89.56 81 VAL A O 1
ATOM 641 N N . PRO A 1 82 ? 2.988 3.842 -10.882 1.00 88.12 82 PRO A N 1
ATOM 642 C CA . PRO A 1 82 ? 2.129 4.618 -11.767 1.00 88.12 82 PRO A CA 1
ATOM 643 C C . PRO A 1 82 ? 0.917 5.179 -11.019 1.00 88.12 82 PRO A C 1
ATOM 645 O O . PRO A 1 82 ? 0.191 4.437 -10.357 1.00 88.12 82 PRO A O 1
ATOM 648 N N . GLN A 1 83 ? 0.622 6.469 -11.193 1.00 88.38 83 GLN A N 1
ATOM 649 C CA . GLN A 1 83 ? -0.502 7.130 -10.518 1.00 88.38 83 GLN A CA 1
ATOM 650 C C . GLN A 1 83 ? -1.845 6.396 -10.713 1.00 88.38 83 GLN A C 1
ATOM 652 O O . GLN A 1 83 ? -2.683 6.394 -9.813 1.00 88.38 83 GLN A O 1
ATOM 657 N N . GLY A 1 84 ? -2.060 5.764 -11.873 1.00 87.31 84 GLY A N 1
ATOM 658 C CA . GLY A 1 84 ? -3.271 4.986 -12.163 1.00 87.31 84 GLY A CA 1
ATOM 659 C C . GLY A 1 84 ? -3.388 3.663 -11.392 1.00 87.31 84 GLY A C 1
ATOM 660 O O . GLY A 1 84 ? -4.493 3.126 -11.271 1.00 87.31 84 GLY A O 1
ATOM 661 N N . ALA A 1 85 ? -2.276 3.156 -10.855 1.00 86.56 85 ALA A N 1
ATOM 662 C CA . ALA A 1 85 ? -2.201 1.918 -10.085 1.00 86.56 85 ALA A CA 1
ATOM 663 C C . ALA A 1 85 ? -2.503 2.109 -8.588 1.00 86.56 85 ALA A C 1
ATOM 665 O O . ALA A 1 85 ? -2.771 1.126 -7.900 1.00 86.56 85 ALA A O 1
ATOM 666 N N . VAL A 1 86 ? -2.516 3.356 -8.101 1.00 91.31 86 VAL A N 1
ATOM 667 C CA . VAL A 1 86 ? -2.803 3.699 -6.701 1.00 91.31 86 VAL A CA 1
ATOM 668 C C . VAL A 1 86 ? -4.095 4.502 -6.617 1.00 91.31 86 VAL A C 1
ATOM 670 O O . VAL A 1 86 ? -4.198 5.602 -7.166 1.00 91.31 86 VAL A O 1
ATOM 673 N N . LYS A 1 87 ? -5.102 3.981 -5.912 1.00 92.88 87 LYS A N 1
ATOM 674 C CA . LYS A 1 87 ? -6.415 4.640 -5.801 1.00 92.88 87 LYS A CA 1
ATOM 675 C C . LYS A 1 87 ? -6.787 4.883 -4.351 1.00 92.88 87 LYS A C 1
ATOM 677 O O . LYS A 1 87 ? -6.848 3.946 -3.570 1.00 92.88 87 LYS A O 1
ATOM 682 N N . ILE A 1 88 ? -7.146 6.115 -4.013 1.00 92.75 88 ILE A N 1
ATOM 683 C CA . ILE A 1 88 ? -7.732 6.419 -2.704 1.00 92.75 88 ILE A CA 1
ATOM 684 C C . ILE A 1 88 ? -9.236 6.167 -2.755 1.00 92.75 88 ILE A C 1
ATOM 686 O O . ILE A 1 88 ? -9.929 6.626 -3.667 1.00 92.75 88 ILE A O 1
ATOM 690 N N . ARG A 1 89 ? -9.758 5.441 -1.768 1.00 91.06 89 ARG A N 1
ATOM 691 C CA . ARG A 1 89 ? -11.190 5.165 -1.610 1.00 91.06 89 ARG A CA 1
ATOM 692 C C . ARG A 1 89 ? -11.623 5.394 -0.172 1.00 91.06 89 ARG A C 1
ATOM 694 O O . ARG A 1 89 ? -10.807 5.357 0.741 1.00 91.06 89 ARG A O 1
ATOM 701 N N . ARG A 1 90 ? -12.922 5.629 0.037 1.00 87.81 90 ARG A N 1
ATOM 702 C CA . ARG A 1 90 ? -13.487 5.570 1.390 1.00 87.81 90 ARG A CA 1
ATOM 703 C C . ARG A 1 90 ? -13.331 4.149 1.912 1.00 87.81 90 ARG A C 1
ATOM 705 O O . ARG A 1 90 ? -13.654 3.204 1.189 1.00 87.81 90 ARG A O 1
ATOM 712 N N . TRP A 1 91 ? -12.851 4.025 3.141 1.00 82.38 91 TRP A N 1
ATOM 713 C CA . TRP A 1 91 ? -12.728 2.743 3.805 1.00 82.38 91 TRP A CA 1
ATOM 714 C C . TRP A 1 91 ? -14.117 2.132 3.955 1.00 82.38 91 TRP A C 1
ATOM 716 O O . TRP A 1 91 ? -15.032 2.733 4.523 1.00 82.38 91 TRP A O 1
ATOM 726 N N . LYS A 1 92 ? -14.268 0.929 3.414 1.00 71.75 92 LYS A N 1
ATOM 727 C CA . LYS A 1 92 ? -15.391 0.055 3.713 1.00 71.75 92 LYS A CA 1
ATOM 728 C C . LYS A 1 92 ? -14.819 -1.080 4.540 1.00 71.75 92 LYS A C 1
ATOM 730 O O . LYS A 1 92 ? -14.012 -1.849 4.023 1.00 71.75 92 LYS A O 1
ATOM 735 N N . ALA A 1 93 ? -15.198 -1.135 5.815 1.00 61.72 93 ALA A N 1
ATOM 736 C CA . ALA A 1 93 ? -14.945 -2.322 6.613 1.00 61.72 93 ALA A CA 1
ATOM 737 C C . ALA A 1 93 ? -15.629 -3.508 5.921 1.00 61.72 93 ALA A C 1
ATOM 739 O O . ALA A 1 93 ? -16.720 -3.353 5.360 1.00 61.72 93 ALA A O 1
ATOM 740 N N . LYS A 1 94 ? -14.963 -4.665 5.911 1.00 57.50 94 LYS A N 1
ATOM 741 C CA . LYS A 1 94 ? -15.605 -5.916 5.508 1.00 57.50 94 LYS A CA 1
ATOM 742 C C . LYS A 1 94 ? -16.810 -6.130 6.452 1.00 57.50 94 LYS A C 1
ATOM 744 O O . LYS A 1 94 ? -16.641 -5.861 7.642 1.00 57.50 94 LYS A O 1
ATOM 749 N N . PRO A 1 95 ? -18.004 -6.472 5.933 1.00 48.22 95 PRO A N 1
ATOM 750 C CA . PRO A 1 95 ? -19.165 -6.761 6.772 1.00 48.22 95 PRO A CA 1
ATOM 751 C C . PRO A 1 95 ? -18.902 -7.932 7.722 1.00 48.22 95 PRO A C 1
ATOM 753 O O . PRO A 1 95 ? -18.039 -8.780 7.385 1.00 48.22 95 PRO A O 1
#

Foldseek 3Di:
DDDDPDPDPDPDQQWKKKKAWLVLCPPWPCVVVCVVCVVVCVVVVQWDFPAADPPTTTIIGDRDHPVVLVVVLVVCVVRVRPNVRIDMDGDDDDD

Solvent-accessible surface area (backbone atoms only — not comparable to full-atom values): 5563 Å² total; per-residue (Å²): 136,86,83,75,81,80,76,72,82,74,68,82,78,78,36,16,19,35,35,38,46,49,47,70,34,65,97,35,77,44,33,63,58,44,67,70,46,46,66,56,34,48,74,71,60,25,50,42,80,78,42,80,49,92,88,35,39,32,34,35,38,32,80,27,50,61,66,59,35,51,48,54,48,48,54,43,40,76,35,73,35,57,69,91,56,52,43,81,43,74,52,71,78,81,130

Mean predicted aligned error: 8.2 Å

pLDDT: mean 82.84, std 14.02, range [45.47, 93.56]

Sequence (95 aa):
MLAYPVSTPQGPPRIWAVILNELVLAGRPCADWWQLYRPRFETSGQVTVLGSGVPGDLIQLGPYDRETADFIRGHLIEHDVPQGAVKIRRWKAKP

Secondary structure (DSSP, 8-state):
-PPPP-----SS---EEEEEEGGGGTTSTHHHHHHHHHHHHHHTT-EEEEE--TT--EEEEEEE-HHHHHHHHHHHHHTT--GGGEEEEE-----